Protein AF-A0A2D9S5M9-F1 (afdb_monomer_lite)

Radius of gyration: 11.31 Å; chains: 1; bounding box: 24×19×30 Å

Sequence (60 aa):
TLIASASLPCASCGYPIVDTQLCWHPRIRVSGPLAELELGPVARNIAGARRAGDRLVGVA

pLDDT: mean 94.22, std 6.61, range [59.5, 97.56]

Foldseek 3Di:
DVCVVVVFDADPVRAADADLLQPRDPPDHDAAPSCCVNQNPCSPDPVRRVVNVCSPVVND

Secondary structure (DSSP, 8-state):
-HHHHTT--B-TTSPBP--TT-EEETTEE--GGGGHHHH-GGGGSHHHHHHHHHHHTT--

Structure (mmCIF, N/CA/C/O backbone):
data_AF-A0A2D9S5M9-F1
#
_entry.id   AF-A0A2D9S5M9-F1
#
loop_
_atom_site.group_PDB
_atom_site.id
_atom_site.type_symbol
_atom_site.label_atom_id
_atom_site.label_alt_id
_atom_site.label_comp_id
_atom_site.label_asym_id
_atom_site.label_entity_id
_atom_site.label_seq_id
_atom_site.pdbx_PDB_ins_code
_atom_site.Cartn_x
_atom_site.Cartn_y
_atom_site.Cartn_z
_atom_site.occupancy
_atom_site.B_iso_or_equiv
_atom_site.auth_seq_id
_atom_site.auth_comp_id
_atom_site.auth_asym_id
_atom_site.auth_atom_id
_atom_site.pdbx_PDB_model_num
ATOM 1 N N . THR A 1 1 ? -3.159 11.239 16.177 1.00 87.19 1 THR A N 1
ATOM 2 C CA . THR A 1 1 ? -2.836 11.466 14.748 1.00 87.19 1 THR A CA 1
ATOM 3 C C . THR A 1 1 ? -4.091 11.253 13.922 1.00 87.19 1 THR A C 1
ATOM 5 O O . THR A 1 1 ? -5.013 10.628 14.434 1.00 87.19 1 THR A O 1
ATOM 8 N N . LEU A 1 2 ? -4.131 11.724 12.670 1.00 92.88 2 LEU A N 1
ATOM 9 C CA . LEU A 1 2 ? -5.277 11.503 11.772 1.00 92.88 2 LEU A CA 1
ATOM 10 C C . LEU A 1 2 ? -5.623 10.009 11.618 1.00 92.88 2 LEU A C 1
ATOM 12 O O . LEU A 1 2 ? -6.789 9.633 11.633 1.00 92.88 2 LEU A O 1
ATOM 16 N N . ILE A 1 3 ? -4.595 9.159 11.542 1.00 94.69 3 ILE A N 1
ATOM 17 C CA . ILE A 1 3 ? -4.720 7.696 11.456 1.00 94.69 3 ILE A CA 1
ATOM 18 C C . ILE A 1 3 ? -5.470 7.139 12.672 1.00 94.69 3 ILE A C 1
ATOM 20 O O . ILE A 1 3 ? -6.446 6.412 12.513 1.00 94.69 3 ILE A O 1
ATOM 24 N N . ALA A 1 4 ? -5.057 7.530 13.884 1.00 94.19 4 ALA A N 1
ATOM 25 C CA . ALA A 1 4 ? -5.683 7.067 15.121 1.00 94.19 4 ALA A CA 1
ATOM 26 C C . ALA A 1 4 ? -7.124 7.582 15.275 1.00 94.19 4 ALA A C 1
ATOM 28 O O . ALA A 1 4 ? -7.998 6.819 15.674 1.00 94.19 4 ALA A O 1
ATOM 29 N N . SER A 1 5 ? -7.393 8.847 14.920 1.00 95.81 5 SER A N 1
ATOM 30 C CA . SER A 1 5 ? -8.753 9.408 14.985 1.00 95.81 5 SER A CA 1
ATOM 31 C C . SER A 1 5 ? -9.714 8.776 13.978 1.00 95.81 5 SER A C 1
ATOM 33 O O . SER A 1 5 ? -10.916 8.781 14.208 1.00 95.81 5 SER A O 1
ATOM 35 N N . ALA A 1 6 ? -9.191 8.252 12.868 1.00 94.06 6 ALA A N 1
ATOM 36 C CA . ALA A 1 6 ? -9.962 7.549 11.848 1.00 94.06 6 ALA A CA 1
ATOM 37 C C . ALA A 1 6 ? -9.945 6.018 12.030 1.00 94.06 6 ALA A C 1
ATOM 39 O O . ALA A 1 6 ? -10.444 5.305 11.164 1.00 94.06 6 ALA A O 1
ATOM 40 N N . SER A 1 7 ? -9.358 5.517 13.127 1.00 95.12 7 SER A N 1
ATOM 41 C CA . SER A 1 7 ? -9.240 4.084 13.440 1.00 95.12 7 SER A CA 1
ATOM 42 C C . SER A 1 7 ? -8.693 3.244 12.277 1.00 95.12 7 SER A C 1
ATOM 44 O O . SER A 1 7 ? -9.126 2.115 12.055 1.00 95.12 7 SER A O 1
ATOM 46 N N . LEU A 1 8 ? -7.745 3.801 11.518 1.00 96.75 8 LEU A N 1
ATOM 47 C CA . LEU A 1 8 ? -7.176 3.124 10.358 1.00 96.75 8 LEU A CA 1
ATOM 48 C C . LEU A 1 8 ? -6.182 2.036 10.801 1.00 96.75 8 LEU A C 1
ATOM 50 O O . LEU A 1 8 ? -5.311 2.315 11.632 1.00 96.75 8 LEU A O 1
ATOM 54 N N . PRO A 1 9 ? -6.276 0.810 10.256 1.00 96.62 9 PRO A N 1
ATOM 55 C CA . PRO A 1 9 ? -5.464 -0.311 10.708 1.00 96.62 9 PRO A CA 1
ATOM 56 C C . PRO A 1 9 ? -4.011 -0.158 10.250 1.00 96.62 9 PRO A C 1
ATOM 58 O O . PRO A 1 9 ? -3.726 -0.005 9.062 1.00 96.62 9 PRO A O 1
ATOM 61 N N . CYS A 1 10 ? -3.078 -0.240 11.19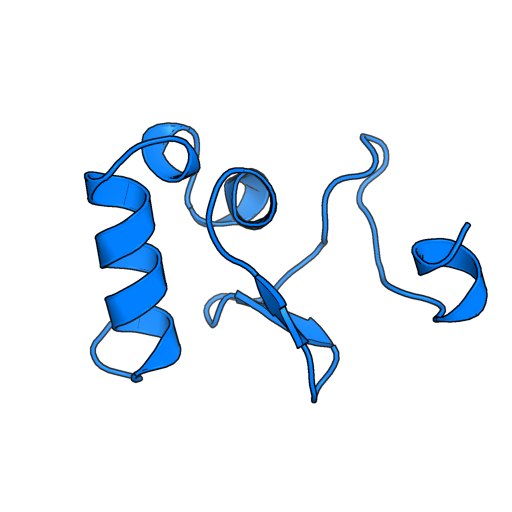2 1.00 97.50 10 CYS A N 1
ATOM 62 C CA . CYS A 1 10 ? -1.646 -0.180 10.922 1.00 97.50 10 CYS A CA 1
ATOM 63 C C . CYS A 1 10 ? -0.942 -1.414 11.481 1.00 97.50 10 CYS A C 1
ATOM 65 O O . CYS A 1 10 ? -1.318 -1.938 12.529 1.00 97.50 10 CYS A O 1
ATOM 67 N N . ALA A 1 11 ? 0.121 -1.839 10.803 1.00 97.25 11 ALA A N 1
ATOM 68 C CA . ALA A 1 11 ? 1.075 -2.791 11.346 1.00 97.25 11 ALA A CA 1
ATOM 69 C C . ALA A 1 11 ? 1.855 -2.154 12.510 1.00 97.25 11 ALA A C 1
ATOM 71 O O . ALA A 1 11 ? 1.851 -0.935 12.694 1.00 97.25 11 ALA A O 1
ATOM 72 N N . SER A 1 12 ? 2.595 -2.966 13.267 1.00 96.62 12 SER A N 1
ATOM 73 C CA . SER A 1 12 ? 3.430 -2.491 14.383 1.00 96.62 12 SER A CA 1
ATOM 74 C C . SER A 1 12 ? 4.495 -1.466 13.964 1.00 96.62 12 SER A C 1
ATOM 76 O O . SER A 1 12 ? 4.907 -0.644 14.776 1.00 96.62 12 SER A O 1
ATOM 78 N N . CYS A 1 13 ? 4.906 -1.468 12.693 1.00 95.12 13 CYS A N 1
ATOM 79 C CA . CYS A 1 13 ? 5.818 -0.484 12.106 1.00 95.12 13 CYS A CA 1
ATOM 80 C C . CYS A 1 13 ? 5.135 0.826 11.660 1.00 95.12 13 CYS A C 1
ATOM 82 O O . CYS A 1 13 ? 5.798 1.708 11.118 1.00 95.12 13 CYS A O 1
ATOM 84 N N . GLY A 1 14 ? 3.817 0.957 11.842 1.00 94.94 14 GLY A N 1
ATOM 85 C CA . GLY A 1 14 ? 3.037 2.142 11.475 1.00 94.94 14 GLY A CA 1
ATOM 86 C C . GLY A 1 14 ? 2.561 2.190 10.020 1.00 94.94 14 GLY A C 1
ATOM 87 O O . GLY A 1 14 ? 1.855 3.127 9.652 1.00 94.94 14 GLY A O 1
ATOM 88 N N . TYR A 1 15 ? 2.900 1.198 9.191 1.00 96.81 15 TYR A N 1
ATOM 89 C CA . TYR A 1 15 ? 2.432 1.136 7.803 1.00 96.81 15 TYR A CA 1
ATOM 90 C C . TYR A 1 15 ? 0.980 0.642 7.711 1.00 96.81 15 TYR A C 1
ATOM 92 O O . TYR A 1 15 ? 0.562 -0.1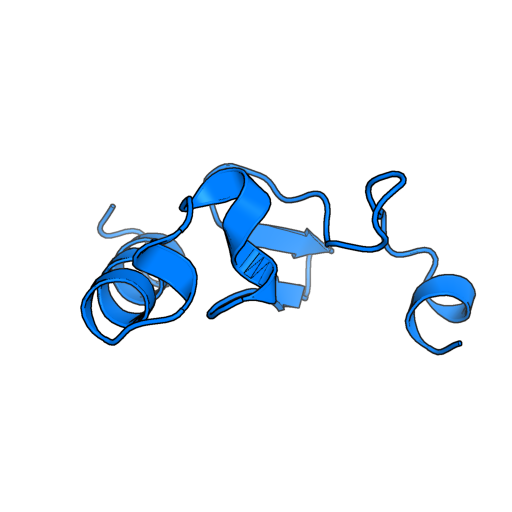52 8.558 1.00 96.81 15 TYR A O 1
ATOM 100 N N . PRO A 1 16 ? 0.213 1.079 6.694 1.00 97.56 16 PRO A N 1
ATOM 101 C CA . PRO A 1 16 ? -1.144 0.600 6.443 1.00 97.56 16 PRO A CA 1
ATOM 102 C C . PRO A 1 16 ? -1.221 -0.919 6.293 1.00 97.56 16 PRO A C 1
ATOM 104 O O . PRO A 1 16 ? -0.423 -1.511 5.568 1.00 97.56 16 PRO A O 1
ATOM 107 N N . ILE A 1 17 ? -2.216 -1.539 6.924 1.00 97.12 17 ILE A N 1
ATOM 108 C CA . ILE A 1 17 ? -2.628 -2.907 6.591 1.00 97.12 17 ILE A CA 1
ATOM 109 C C . ILE A 1 17 ? -3.689 -2.790 5.502 1.00 97.12 17 ILE A C 1
ATOM 111 O O . ILE A 1 17 ? -4.724 -2.160 5.721 1.00 97.12 17 ILE A O 1
ATOM 115 N N . VAL A 1 18 ? -3.417 -3.368 4.336 1.00 96.81 18 VAL A N 1
ATOM 116 C CA . VAL A 1 18 ? -4.299 -3.305 3.166 1.00 96.81 18 VAL A CA 1
ATOM 117 C C . VAL A 1 18 ? -4.550 -4.690 2.589 1.00 96.81 18 VAL A C 1
ATOM 119 O O . VAL A 1 18 ? -3.812 -5.628 2.880 1.00 96.81 18 VAL A O 1
ATOM 122 N N . ASP A 1 19 ? -5.600 -4.809 1.783 1.00 95.00 19 ASP A N 1
ATOM 123 C CA . ASP A 1 19 ? -5.877 -6.010 0.994 1.00 95.00 19 ASP A CA 1
ATOM 124 C C . ASP A 1 19 ? -5.118 -6.021 -0.349 1.00 95.00 19 ASP A C 1
ATOM 126 O O . ASP A 1 19 ? -4.366 -5.101 -0.687 1.00 95.00 19 ASP A O 1
ATOM 130 N N . THR A 1 20 ? -5.361 -7.056 -1.160 1.00 93.69 20 THR A N 1
ATOM 131 C CA . THR A 1 20 ? -4.758 -7.204 -2.495 1.00 93.69 20 THR A CA 1
ATOM 132 C C . THR A 1 20 ? -5.128 -6.067 -3.452 1.00 93.69 20 THR A C 1
ATOM 134 O O . THR A 1 20 ? -4.384 -5.802 -4.399 1.00 93.69 20 THR A O 1
ATOM 137 N N . GLN A 1 21 ? -6.226 -5.350 -3.192 1.00 94.00 21 GLN A N 1
ATOM 138 C CA . GLN A 1 21 ? -6.685 -4.185 -3.954 1.00 94.00 21 GLN A CA 1
ATOM 139 C C . GLN A 1 21 ? -6.174 -2.853 -3.378 1.00 94.00 21 GLN A C 1
ATOM 141 O O . GLN A 1 21 ? -6.596 -1.782 -3.824 1.00 94.00 21 GLN A O 1
ATOM 146 N N . LEU A 1 22 ? -5.246 -2.904 -2.416 1.00 96.69 22 LEU A N 1
ATOM 147 C CA . LEU A 1 22 ? -4.648 -1.749 -1.746 1.00 96.69 22 LEU A CA 1
ATOM 148 C C . LEU A 1 22 ? -5.671 -0.897 -0.978 1.00 96.69 22 LEU A C 1
ATOM 150 O O . LEU A 1 22 ? -5.490 0.315 -0.816 1.00 96.69 22 LEU A O 1
ATOM 154 N N . CYS A 1 23 ? -6.755 -1.515 -0.507 1.00 96.38 23 CYS A N 1
ATOM 155 C CA . CYS A 1 23 ? -7.784 -0.871 0.295 1.00 96.38 23 CYS A CA 1
ATOM 156 C C . CYS A 1 23 ? -7.336 -0.781 1.760 1.00 96.38 23 CYS A C 1
ATOM 158 O O . CYS A 1 23 ? -7.167 -1.797 2.429 1.00 96.38 23 CYS A O 1
ATOM 160 N N . TRP A 1 24 ? -7.155 0.438 2.271 1.00 96.81 24 TRP A N 1
ATOM 161 C CA . TRP A 1 2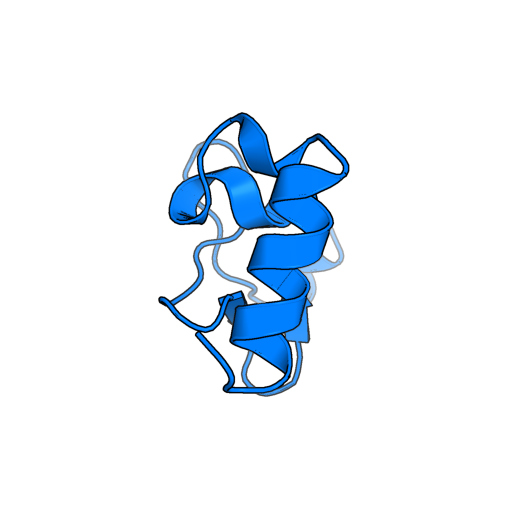4 ? -6.856 0.681 3.691 1.00 96.81 24 TRP A CA 1
ATOM 162 C C . TRP A 1 24 ? -8.127 0.910 4.517 1.00 96.81 24 TRP A C 1
ATOM 164 O O . TRP A 1 24 ? -8.189 0.644 5.714 1.00 96.81 24 TRP A O 1
ATOM 174 N N . HIS A 1 25 ? -9.162 1.413 3.853 1.00 95.81 25 HIS A N 1
ATOM 175 C CA . HIS A 1 25 ? -10.504 1.645 4.369 1.00 95.81 25 HIS A CA 1
ATOM 176 C C . HIS A 1 25 ? -11.455 1.646 3.162 1.00 95.81 25 HIS A C 1
ATOM 178 O O . HIS A 1 25 ? -11.013 2.038 2.082 1.00 95.81 25 HIS A O 1
ATOM 184 N N . PRO A 1 26 ? -12.762 1.343 3.291 1.00 93.00 26 PRO A N 1
ATOM 185 C CA . PRO A 1 26 ? -13.696 1.311 2.154 1.00 93.00 26 PRO A CA 1
ATOM 186 C C . PRO A 1 26 ? -13.678 2.533 1.213 1.00 93.00 26 PRO A C 1
ATOM 188 O O . PRO A 1 26 ? -14.089 2.450 0.058 1.00 93.00 26 PRO A O 1
ATOM 191 N N . ARG A 1 27 ? -13.204 3.685 1.702 1.00 93.19 27 ARG A N 1
ATOM 192 C CA . ARG A 1 27 ? -13.097 4.953 0.957 1.00 93.19 27 ARG A CA 1
ATOM 193 C C . ARG A 1 27 ? -11.658 5.434 0.728 1.00 93.19 27 ARG A C 1
ATOM 195 O O . ARG A 1 27 ? -11.476 6.546 0.248 1.00 93.19 27 ARG A O 1
ATOM 202 N N . ILE A 1 28 ? -10.651 4.647 1.105 1.00 95.44 28 ILE A N 1
ATOM 203 C CA . ILE A 1 28 ? -9.236 5.031 1.062 1.00 95.44 28 ILE A CA 1
ATOM 204 C C . ILE A 1 28 ? -8.427 3.880 0.477 1.00 95.44 28 ILE A C 1
ATOM 206 O O . ILE A 1 28 ? -8.378 2.782 1.029 1.00 95.44 28 ILE A O 1
ATOM 210 N N . ARG A 1 29 ? -7.749 4.170 -0.628 1.00 95.94 29 ARG A N 1
ATOM 211 C CA . ARG A 1 29 ? -6.758 3.286 -1.237 1.00 95.94 29 ARG A CA 1
ATOM 212 C C . ARG A 1 29 ? -5.376 3.909 -1.103 1.00 95.94 29 ARG A C 1
ATOM 214 O O . ARG A 1 29 ? -5.266 5.133 -1.017 1.00 95.94 29 ARG A O 1
ATOM 221 N N . VAL A 1 30 ? -4.339 3.081 -1.075 1.00 96.69 30 VAL A N 1
ATOM 222 C CA . VAL A 1 30 ? -2.951 3.533 -0.900 1.00 96.69 30 VAL A CA 1
ATOM 223 C C . VAL A 1 30 ? -2.085 3.172 -2.102 1.00 96.69 30 VAL A C 1
ATOM 225 O O . VAL A 1 30 ? -2.334 2.209 -2.820 1.00 96.69 30 VAL A O 1
ATOM 228 N N . SER A 1 31 ? -1.036 3.958 -2.311 1.00 96.94 31 SER A N 1
ATOM 229 C CA . SER A 1 31 ? -0.012 3.738 -3.331 1.00 96.94 31 SER A CA 1
ATOM 230 C C . SER A 1 31 ? 1.332 4.250 -2.820 1.00 96.94 31 SER A C 1
ATOM 232 O O . SER A 1 31 ? 1.405 4.909 -1.779 1.00 96.94 31 SER A O 1
ATOM 234 N N . GLY A 1 32 ? 2.406 4.009 -3.570 1.00 96.69 32 GLY A N 1
ATOM 235 C CA . GLY A 1 32 ? 3.733 4.458 -3.154 1.00 96.69 32 GLY A CA 1
ATOM 236 C C . GLY A 1 32 ? 4.225 3.691 -1.916 1.00 96.69 32 GLY A C 1
ATOM 237 O O . GLY A 1 32 ? 3.770 2.572 -1.677 1.00 96.69 32 GLY A O 1
ATOM 238 N N . PRO A 1 33 ? 5.088 4.289 -1.071 1.00 96.38 33 PRO A N 1
ATOM 239 C CA . PRO A 1 33 ? 5.592 3.642 0.142 1.00 96.38 33 PRO A CA 1
ATOM 240 C C . PRO A 1 33 ? 4.487 3.083 1.051 1.00 96.38 33 PRO A C 1
ATOM 242 O O . PRO A 1 33 ? 4.649 2.015 1.618 1.00 96.38 33 PRO A O 1
ATOM 245 N N . LEU A 1 34 ? 3.326 3.736 1.137 1.00 96.38 34 LEU A N 1
ATOM 246 C CA . LEU A 1 34 ? 2.209 3.271 1.969 1.00 96.38 34 LEU A CA 1
ATOM 247 C C . LEU A 1 34 ? 1.617 1.918 1.533 1.00 96.38 34 LEU A C 1
ATOM 249 O O . LEU A 1 34 ? 0.926 1.286 2.324 1.00 96.38 34 LEU A O 1
ATOM 253 N N . ALA A 1 35 ? 1.898 1.466 0.308 1.00 97.25 35 ALA A N 1
ATOM 254 C CA . ALA A 1 35 ? 1.499 0.163 -0.218 1.00 97.25 35 ALA A CA 1
ATOM 255 C C . ALA A 1 35 ? 2.604 -0.908 -0.096 1.00 97.25 35 ALA A C 1
ATOM 257 O O . ALA A 1 35 ? 2.427 -2.021 -0.582 1.00 97.25 35 ALA A O 1
ATOM 258 N N . GLU A 1 36 ? 3.758 -0.595 0.506 1.00 96.94 36 GLU A N 1
ATOM 259 C CA . GLU A 1 36 ? 4.949 -1.462 0.503 1.00 96.94 36 GLU A CA 1
ATOM 260 C C . GLU A 1 36 ? 4.729 -2.829 1.152 1.00 96.94 36 GLU A C 1
ATOM 262 O O . GLU A 1 36 ? 5.297 -3.806 0.675 1.00 96.94 36 GLU A O 1
ATOM 267 N N . LEU A 1 37 ? 3.898 -2.928 2.193 1.00 97.00 37 LEU A N 1
ATOM 268 C CA . LEU A 1 37 ? 3.643 -4.221 2.837 1.00 97.00 37 LEU A CA 1
ATOM 269 C C . LEU A 1 37 ? 2.992 -5.234 1.881 1.00 97.00 37 LEU A C 1
ATOM 271 O O . LEU A 1 37 ? 3.200 -6.430 2.040 1.00 97.00 37 LEU A O 1
ATOM 275 N N . GLU A 1 38 ? 2.264 -4.749 0.875 1.00 96.88 38 GLU A N 1
ATOM 276 C CA . GLU A 1 38 ? 1.551 -5.568 -0.106 1.00 96.88 38 GLU A CA 1
ATOM 277 C C . GLU A 1 38 ? 2.258 -5.597 -1.480 1.00 96.88 38 GLU A C 1
ATOM 279 O O . GLU A 1 38 ? 2.323 -6.632 -2.140 1.00 96.88 38 GLU A O 1
ATOM 284 N N . LEU A 1 39 ? 2.834 -4.477 -1.935 1.00 95.44 39 LEU A N 1
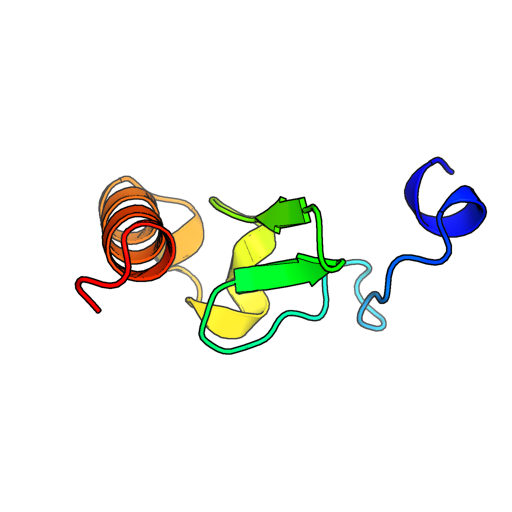ATOM 285 C CA . LEU A 1 39 ? 3.545 -4.389 -3.223 1.00 95.44 39 LEU A CA 1
ATOM 286 C C . LEU A 1 39 ? 5.038 -4.729 -3.132 1.00 95.44 39 LEU A C 1
ATOM 288 O O . LEU A 1 39 ? 5.690 -4.912 -4.164 1.00 95.44 39 LEU A O 1
ATOM 292 N N . GLY A 1 40 ? 5.594 -4.789 -1.925 1.00 95.81 40 GLY A N 1
ATOM 293 C CA . GLY A 1 40 ? 7.020 -4.953 -1.680 1.00 95.81 40 GLY A CA 1
ATOM 294 C C . GLY A 1 40 ? 7.843 -3.686 -1.967 1.00 95.81 40 GLY A C 1
ATOM 295 O O . GLY A 1 40 ? 7.295 -2.612 -2.233 1.00 95.81 40 GLY A O 1
ATOM 296 N N . PRO A 1 41 ? 9.186 -3.791 -1.975 1.00 95.56 41 PRO A N 1
ATOM 297 C CA . PRO A 1 41 ? 10.100 -2.640 -2.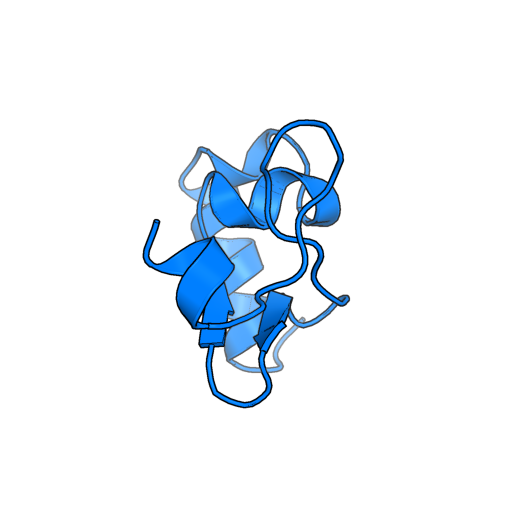043 1.00 95.56 41 PRO A CA 1
ATOM 298 C C . PRO A 1 41 ? 9.969 -1.817 -3.333 1.00 95.56 41 PRO A C 1
ATOM 300 O O . PRO A 1 41 ? 10.353 -0.647 -3.382 1.00 95.56 41 PRO A O 1
ATOM 303 N N . VAL A 1 42 ? 9.392 -2.401 -4.389 1.00 96.75 42 VAL A N 1
ATOM 304 C CA . VAL A 1 42 ? 9.126 -1.692 -5.648 1.00 96.75 42 VAL A CA 1
ATOM 305 C C . VAL A 1 42 ? 8.101 -0.574 -5.484 1.00 96.75 42 VAL A C 1
ATOM 307 O O . VAL A 1 42 ? 8.087 0.338 -6.304 1.00 96.75 42 VAL A O 1
ATOM 310 N N . ALA A 1 43 ? 7.290 -0.586 -4.420 1.00 97.12 43 ALA A N 1
ATOM 311 C CA . ALA A 1 43 ? 6.284 0.435 -4.139 1.00 97.12 43 ALA A CA 1
ATOM 312 C C . ALA A 1 43 ? 6.863 1.862 -4.108 1.00 97.12 43 ALA A C 1
ATOM 314 O O . ALA A 1 43 ? 6.150 2.830 -4.355 1.00 97.12 43 ALA A O 1
ATOM 315 N N . ARG A 1 44 ? 8.170 2.003 -3.855 1.00 96.62 44 ARG A N 1
ATOM 316 C CA . ARG A 1 44 ? 8.880 3.289 -3.798 1.00 96.62 44 ARG A CA 1
ATOM 317 C C . ARG A 1 44 ? 9.318 3.843 -5.159 1.00 96.62 44 ARG A C 1
ATOM 319 O O . ARG A 1 44 ? 9.910 4.917 -5.193 1.00 96.62 44 ARG A O 1
ATOM 326 N N . ASN A 1 45 ? 9.073 3.144 -6.270 1.00 97.00 45 ASN A N 1
ATOM 327 C CA . ASN A 1 45 ? 9.5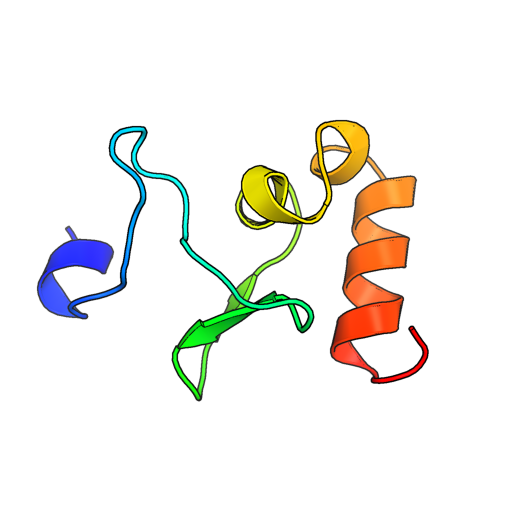07 3.568 -7.604 1.00 97.00 45 ASN A CA 1
ATOM 328 C C . ASN A 1 45 ? 8.357 3.614 -8.629 1.00 97.00 45 ASN A C 1
ATOM 330 O O . ASN A 1 45 ? 7.210 3.274 -8.340 1.00 97.00 45 ASN A O 1
ATOM 334 N N . ILE A 1 46 ? 8.679 4.033 -9.859 1.00 97.00 46 ILE A N 1
ATOM 335 C CA . ILE A 1 46 ? 7.703 4.174 -10.951 1.00 97.00 46 ILE A CA 1
ATOM 336 C C . ILE A 1 46 ? 7.059 2.834 -11.333 1.00 97.00 46 ILE A C 1
ATOM 338 O O . ILE A 1 46 ? 5.874 2.795 -11.662 1.00 97.00 46 ILE A O 1
ATOM 342 N N . ALA A 1 47 ? 7.791 1.720 -11.250 1.00 95.94 47 ALA A N 1
ATOM 343 C CA . ALA A 1 47 ? 7.214 0.403 -11.502 1.00 95.94 47 ALA A CA 1
ATOM 344 C C . ALA A 1 47 ? 6.177 0.029 -10.429 1.00 95.94 47 ALA A C 1
ATOM 346 O O . ALA A 1 47 ? 5.112 -0.481 -10.771 1.00 95.94 47 ALA A O 1
ATOM 347 N N . GLY A 1 48 ? 6.434 0.336 -9.153 1.00 96.25 48 GLY A N 1
ATOM 348 C CA . GLY A 1 48 ? 5.450 0.173 -8.081 1.00 96.25 48 GLY A CA 1
ATOM 349 C C . GLY A 1 48 ? 4.229 1.070 -8.247 1.00 96.25 48 GLY A C 1
ATOM 350 O O . GLY A 1 48 ? 3.110 0.604 -8.052 1.00 96.25 48 GLY A O 1
ATOM 351 N N . ALA A 1 49 ? 4.418 2.321 -8.677 1.00 96.00 49 ALA A N 1
ATOM 352 C CA . ALA A 1 49 ? 3.307 3.226 -8.974 1.00 96.00 49 ALA A CA 1
ATOM 353 C C . ALA A 1 49 ? 2.391 2.670 -10.079 1.00 96.00 49 ALA A C 1
ATOM 355 O O . ALA A 1 49 ? 1.171 2.715 -9.941 1.00 96.00 49 ALA A O 1
ATOM 356 N N . ARG A 1 50 ? 2.968 2.080 -11.135 1.00 96.06 50 ARG A N 1
ATOM 357 C CA . ARG A 1 50 ? 2.199 1.415 -12.200 1.00 96.06 50 ARG A CA 1
ATOM 358 C C . ARG A 1 50 ? 1.432 0.199 -11.684 1.00 96.06 50 ARG A C 1
ATOM 360 O O . ARG A 1 50 ? 0.232 0.132 -11.896 1.00 96.06 50 ARG A O 1
ATOM 367 N N . ARG A 1 51 ? 2.088 -0.689 -10.925 1.00 95.44 51 ARG A N 1
ATOM 368 C CA . ARG A 1 51 ? 1.434 -1.865 -10.314 1.00 95.44 51 ARG A CA 1
ATOM 369 C C . ARG A 1 51 ? 0.291 -1.482 -9.375 1.00 95.44 51 ARG A C 1
ATOM 371 O O . ARG A 1 51 ? -0.726 -2.166 -9.339 1.00 95.44 51 ARG A O 1
ATOM 378 N N . ALA A 1 52 ? 0.462 -0.403 -8.609 1.00 96.62 52 ALA A N 1
ATOM 379 C CA . ALA A 1 52 ? -0.621 0.149 -7.808 1.00 96.62 52 ALA A CA 1
ATOM 380 C C . ALA A 1 52 ? -1.768 0.596 -8.719 1.00 96.62 52 ALA A C 1
ATOM 382 O O . ALA A 1 52 ? -2.893 0.162 -8.518 1.00 96.62 52 ALA A O 1
ATOM 383 N N . GLY A 1 53 ? -1.470 1.382 -9.759 1.00 95.38 53 GLY A N 1
ATOM 384 C CA . GLY A 1 53 ? -2.434 1.793 -10.780 1.00 95.38 53 GLY A CA 1
ATOM 385 C C . GLY A 1 53 ? -3.251 0.625 -11.330 1.00 95.38 53 GLY A C 1
ATOM 386 O O . GLY A 1 53 ? -4.475 0.672 -11.239 1.00 95.38 53 GLY A O 1
ATOM 387 N N . ASP A 1 54 ? -2.588 -0.439 -11.790 1.00 94.75 54 ASP A N 1
ATOM 388 C CA . ASP A 1 54 ? -3.231 -1.633 -12.356 1.00 94.75 54 ASP A CA 1
ATOM 389 C C . ASP A 1 54 ? -4.244 -2.253 -11.372 1.00 94.75 54 ASP A C 1
ATOM 391 O O . ASP A 1 54 ? -5.372 -2.564 -11.752 1.00 94.75 54 ASP A O 1
ATOM 395 N N . ARG A 1 55 ? -3.903 -2.346 -10.078 1.00 94.06 55 ARG A N 1
ATOM 396 C CA . ARG A 1 55 ? -4.819 -2.849 -9.033 1.00 94.06 55 ARG A CA 1
ATOM 397 C C . ARG A 1 55 ? -5.980 -1.901 -8.752 1.00 94.06 55 ARG A C 1
ATOM 399 O O . ARG A 1 55 ? -7.105 -2.352 -8.553 1.00 94.06 55 ARG A O 1
ATOM 406 N N . LEU A 1 56 ? -5.725 -0.593 -8.746 1.00 91.38 56 LEU A N 1
ATOM 407 C CA . LEU A 1 56 ? -6.738 0.426 -8.458 1.00 91.38 56 LEU A CA 1
ATOM 408 C C . LEU A 1 56 ? -7.804 0.508 -9.558 1.00 91.38 56 LEU A C 1
ATOM 410 O O . LEU A 1 56 ? -8.968 0.755 -9.246 1.00 91.38 56 LEU A O 1
ATOM 414 N N . VAL A 1 57 ? -7.421 0.290 -10.821 1.00 91.50 57 VAL A N 1
ATOM 415 C CA . VAL A 1 57 ? -8.357 0.244 -11.958 1.00 91.50 57 VAL A CA 1
ATOM 416 C C . VAL A 1 57 ? -8.969 -1.144 -12.192 1.00 91.50 57 VAL A C 1
ATOM 418 O O . VAL A 1 57 ? -9.817 -1.285 -13.067 1.00 91.50 57 VAL A O 1
ATOM 421 N N . GLY A 1 58 ? -8.572 -2.161 -11.414 1.00 81.25 58 GLY A N 1
ATOM 422 C CA . GLY A 1 58 ? -9.055 -3.539 -11.565 1.00 81.25 58 GLY A CA 1
ATOM 423 C C . GLY A 1 58 ? -8.513 -4.260 -12.805 1.00 81.25 58 GLY A C 1
ATOM 424 O O . GLY A 1 58 ? -9.185 -5.127 -13.351 1.00 81.25 58 GLY A O 1
ATOM 425 N N . VAL A 1 59 ? -7.326 -3.871 -13.270 1.00 63.41 59 VAL A N 1
ATOM 426 C CA . VAL A 1 59 ? -6.617 -4.457 -14.422 1.00 63.41 59 VAL A CA 1
ATOM 427 C C . VAL A 1 59 ? -5.541 -5.468 -13.972 1.00 63.41 59 VAL A C 1
ATOM 429 O O . VAL A 1 59 ? -4.908 -6.106 -14.811 1.00 63.41 59 VAL A O 1
ATOM 432 N N . ALA A 1 60 ? -5.341 -5.624 -12.658 1.00 59.50 60 ALA A N 1
ATOM 433 C CA . ALA A 1 60 ? -4.369 -6.531 -12.037 1.00 59.50 60 ALA A CA 1
ATOM 434 C C . ALA A 1 60 ? -4.938 -7.906 -11.668 1.00 59.50 60 ALA A C 1
ATOM 436 O O . ALA A 1 60 ? -6.133 -7.974 -11.303 1.00 59.50 60 ALA A O 1
#